Protein AF-A0A6M3KBI5-F1 (afdb_monomer_lite)

Radius of gyration: 10.3 Å; chains: 1; bounding box: 23×24×24 Å

InterPro domains:
  IPR046768 Exodeoxyribonuclease X-like, C-terminal [PF20600] (11-37)

pLDDT: mean 96.31, std 4.92, range [65.12, 98.44]

Sequence (62 aa):
MEERKALKRIFPFGKHKGEYIGDVIMEDQKYLLWLIDEDWFEKNYPTLFEATTFILKNENLI

Foldseek 3Di:
DVLVVLQQDAACDDPRHRHGLVVCCVVPVVVLVVLLVDPVCCVPPVVNSVSSVVVCVVVVVD

Structure (mmCIF, N/CA/C/O backbone):
data_AF-A0A6M3KBI5-F1
#
_entry.id   AF-A0A6M3KBI5-F1
#
loop_
_atom_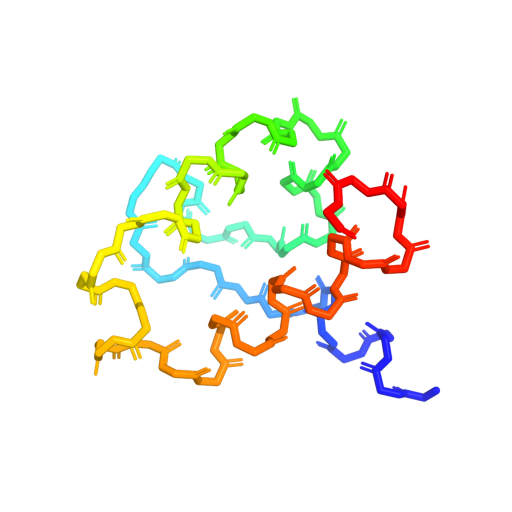site.group_PDB
_atom_site.id
_atom_site.type_symbol
_atom_site.label_atom_id
_atom_site.label_alt_id
_atom_site.label_comp_id
_atom_site.label_asym_id
_atom_site.label_entity_id
_atom_site.label_seq_id
_atom_site.pdbx_PDB_ins_code
_atom_site.Cartn_x
_atom_site.Cartn_y
_atom_site.Cartn_z
_atom_site.occupancy
_atom_site.B_iso_or_equiv
_atom_site.auth_seq_id
_atom_site.auth_comp_id
_atom_site.auth_asym_id
_atom_site.auth_atom_id
_atom_site.pdbx_PDB_model_num
ATOM 1 N N . MET A 1 1 ? 11.971 -5.151 13.520 1.00 65.12 1 MET A N 1
ATOM 2 C CA . MET A 1 1 ? 12.556 -3.854 13.093 1.00 65.12 1 MET A CA 1
ATOM 3 C C . MET A 1 1 ? 11.971 -3.401 11.758 1.00 65.12 1 MET A C 1
ATOM 5 O O . MET A 1 1 ? 11.637 -2.231 11.640 1.00 65.12 1 MET A O 1
ATOM 9 N N . GLU A 1 2 ? 11.784 -4.322 10.807 1.00 81.44 2 GLU A N 1
ATOM 10 C CA . GLU A 1 2 ? 11.217 -4.034 9.478 1.00 81.44 2 GLU A CA 1
ATOM 11 C C . GLU A 1 2 ? 9.706 -3.743 9.479 1.00 81.44 2 GLU A C 1
ATOM 13 O O . GLU A 1 2 ? 9.270 -2.795 8.838 1.00 81.44 2 GLU A O 1
ATOM 18 N N . GLU A 1 3 ? 8.915 -4.430 10.305 1.00 85.69 3 GLU A N 1
ATOM 19 C CA . GLU A 1 3 ? 7.467 -4.182 10.420 1.00 85.69 3 GLU A CA 1
ATOM 20 C C . GLU A 1 3 ? 7.107 -2.743 10.809 1.00 85.69 3 GLU A C 1
ATOM 22 O O . GLU A 1 3 ? 6.313 -2.084 10.146 1.00 85.69 3 GLU A O 1
ATOM 27 N N . ARG A 1 4 ? 7.770 -2.194 11.836 1.00 89.88 4 ARG A N 1
ATOM 28 C CA . ARG A 1 4 ? 7.561 -0.798 12.253 1.00 89.88 4 ARG A CA 1
ATOM 29 C C . ARG A 1 4 ? 7.901 0.210 11.153 1.00 89.88 4 ARG A C 1
ATOM 31 O O . ARG A 1 4 ? 7.384 1.323 11.190 1.00 89.88 4 ARG A O 1
ATOM 38 N N . LYS A 1 5 ? 8.790 -0.138 10.215 1.00 92.44 5 LYS A N 1
ATOM 39 C CA . LYS A 1 5 ? 9.081 0.700 9.044 1.00 92.44 5 LYS A CA 1
ATOM 40 C C . LYS A 1 5 ? 7.984 0.554 7.993 1.00 92.44 5 LYS A C 1
ATOM 42 O O . LYS A 1 5 ? 7.566 1.567 7.444 1.00 92.44 5 LYS A O 1
ATOM 47 N N . ALA A 1 6 ? 7.507 -0.667 7.744 1.00 93.00 6 ALA A N 1
ATOM 48 C CA . ALA A 1 6 ? 6.416 -0.940 6.811 1.00 93.00 6 ALA A CA 1
ATOM 49 C C . ALA A 1 6 ? 5.128 -0.208 7.218 1.00 93.00 6 ALA A C 1
ATOM 51 O O . ALA A 1 6 ? 4.581 0.537 6.408 1.00 93.00 6 ALA A O 1
ATOM 52 N N . LEU A 1 7 ? 4.732 -0.294 8.494 1.00 95.69 7 LEU A N 1
ATOM 53 C CA . LEU A 1 7 ? 3.558 0.406 9.030 1.00 95.69 7 LEU A CA 1
ATOM 54 C C . LEU A 1 7 ? 3.617 1.928 8.830 1.00 95.69 7 LEU A C 1
ATOM 56 O O . LEU A 1 7 ? 2.579 2.552 8.675 1.00 95.69 7 LEU A O 1
ATOM 60 N N . LYS A 1 8 ? 4.816 2.528 8.805 1.00 97.25 8 LYS A N 1
ATOM 61 C CA . LYS A 1 8 ? 5.028 3.979 8.651 1.00 97.25 8 LYS A CA 1
ATOM 62 C C . LYS A 1 8 ? 5.147 4.449 7.199 1.00 97.25 8 LYS A C 1
ATOM 64 O O . LYS A 1 8 ? 5.484 5.611 6.965 1.00 97.25 8 LYS A O 1
ATOM 69 N N . ARG A 1 9 ? 4.917 3.586 6.208 1.00 96.88 9 ARG A N 1
ATOM 70 C CA . ARG A 1 9 ? 4.874 4.029 4.810 1.00 96.88 9 ARG A CA 1
ATOM 71 C C . ARG A 1 9 ? 3.547 4.708 4.512 1.00 96.88 9 ARG A C 1
ATOM 73 O O . ARG A 1 9 ? 2.508 4.234 4.950 1.00 96.88 9 ARG A O 1
ATOM 80 N N . ILE A 1 10 ? 3.616 5.800 3.759 1.00 97.94 10 ILE A N 1
ATOM 81 C CA . ILE A 1 10 ? 2.467 6.635 3.409 1.00 97.94 10 ILE A CA 1
ATOM 82 C C . ILE A 1 10 ? 1.994 6.291 1.998 1.00 97.94 10 ILE A C 1
ATOM 84 O O . ILE A 1 10 ? 2.823 6.165 1.091 1.00 97.94 10 ILE A O 1
ATOM 88 N N . PHE A 1 11 ? 0.681 6.200 1.790 1.00 97.69 11 PHE A N 1
ATOM 89 C CA . PHE A 1 11 ? 0.102 6.073 0.453 1.00 97.69 11 PHE A CA 1
ATOM 90 C C . PHE A 1 11 ? 0.182 7.400 -0.319 1.00 97.69 11 PHE A C 1
ATOM 92 O O . PHE A 1 11 ? -0.367 8.410 0.127 1.00 97.69 11 PHE A O 1
ATOM 99 N N . PRO A 1 12 ? 0.813 7.439 -1.507 1.00 97.75 12 PRO A N 1
ATOM 100 C CA . PRO A 1 12 ? 0.895 8.664 -2.302 1.00 97.75 12 PRO A CA 1
ATOM 101 C C . PRO A 1 12 ? -0.310 8.870 -3.244 1.00 97.75 12 PRO A C 1
ATOM 103 O O . PRO A 1 12 ? -0.371 9.884 -3.946 1.00 97.75 12 PRO A O 1
ATOM 106 N N . PHE A 1 13 ? -1.272 7.944 -3.264 1.00 97.88 13 PHE A N 1
ATOM 107 C CA . PHE A 1 13 ? -2.405 7.894 -4.196 1.00 97.88 13 PHE A CA 1
ATOM 108 C C . PHE A 1 13 ? -3.676 7.341 -3.531 1.00 97.88 13 PHE A C 1
ATOM 110 O O . PHE A 1 13 ? -3.642 6.866 -2.398 1.00 97.88 13 PHE A O 1
ATOM 117 N N . GLY A 1 14 ? -4.775 7.335 -4.292 1.00 96.38 14 GLY A N 1
ATOM 118 C CA . GLY A 1 14 ? -5.992 6.600 -3.950 1.00 96.38 14 GLY A CA 1
ATOM 119 C C . GLY A 1 14 ? -6.795 7.210 -2.805 1.00 96.38 14 GLY A C 1
ATOM 120 O O . GLY A 1 14 ? -6.601 8.368 -2.434 1.00 96.38 14 GLY A O 1
ATOM 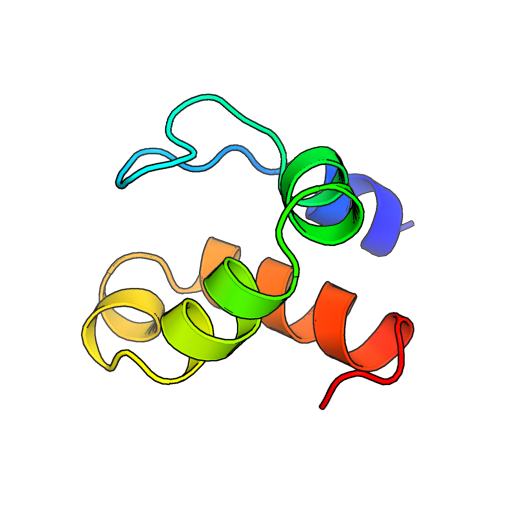121 N N . LYS A 1 15 ? -7.724 6.409 -2.272 1.00 97.88 15 LYS A N 1
ATOM 122 C CA . LYS A 1 15 ? -8.655 6.795 -1.199 1.00 97.88 15 LYS A CA 1
ATOM 123 C C . LYS A 1 15 ? -7.923 7.211 0.082 1.00 97.88 15 LYS A C 1
ATOM 125 O O . LYS A 1 15 ? -8.287 8.214 0.675 1.00 97.88 15 LYS A O 1
ATOM 130 N N . HIS A 1 16 ? -6.875 6.473 0.444 1.00 98.19 16 HIS A N 1
ATOM 131 C CA . HIS A 1 16 ? -6.100 6.644 1.678 1.00 98.19 16 HIS A CA 1
ATOM 132 C C . HIS A 1 16 ? -4.831 7.495 1.476 1.00 98.19 16 HIS A C 1
ATOM 134 O O . HIS A 1 16 ? -3.808 7.304 2.134 1.00 98.19 16 HIS A O 1
ATOM 140 N N . LYS A 1 17 ? -4.840 8.421 0.507 1.00 98.31 17 LYS A N 1
ATOM 141 C CA . LYS A 1 17 ? -3.672 9.256 0.204 1.00 98.31 17 LYS A CA 1
ATOM 142 C C . LYS A 1 17 ? -3.275 10.101 1.417 1.00 98.31 17 LYS A C 1
ATOM 144 O O . LYS A 1 17 ? -4.062 10.907 1.899 1.00 98.31 17 LYS A O 1
ATOM 149 N N . GLY A 1 18 ? -2.007 10.011 1.810 1.00 98.31 18 GLY A N 1
ATOM 150 C CA . GLY A 1 18 ? -1.456 10.725 2.962 1.00 98.31 18 GLY A CA 1
ATOM 151 C C . GLY A 1 18 ? -1.528 9.941 4.273 1.00 98.31 18 GLY A C 1
ATOM 152 O O . GLY A 1 18 ? -0.924 10.377 5.250 1.00 98.31 18 GLY A O 1
ATOM 153 N N . GLU A 1 19 ? -2.181 8.780 4.283 1.00 98.38 19 GLU A N 1
ATOM 154 C CA . GLU A 1 19 ? -2.303 7.916 5.458 1.00 98.38 19 GLU A CA 1
ATOM 155 C C . GLU A 1 19 ? -1.218 6.837 5.480 1.00 98.38 19 GLU A C 1
ATOM 157 O O . GLU A 1 19 ? -0.661 6.457 4.439 1.00 98.38 19 GLU A O 1
ATOM 162 N N . TYR A 1 20 ? -0.908 6.348 6.680 1.00 98.38 20 TYR A N 1
ATOM 163 C CA . TYR A 1 20 ? 0.065 5.285 6.894 1.00 98.38 20 TYR A CA 1
ATOM 164 C C . TYR A 1 20 ? -0.551 3.904 6.645 1.00 98.38 20 TYR A C 1
ATOM 166 O O . TYR A 1 20 ? -1.705 3.678 6.992 1.00 98.38 20 TYR A O 1
ATOM 174 N N . ILE A 1 21 ? 0.235 2.935 6.153 1.00 97.88 21 ILE A N 1
ATOM 175 C CA . ILE A 1 21 ? -0.209 1.528 6.045 1.00 97.88 21 ILE A CA 1
ATOM 176 C C . ILE A 1 21 ? -0.806 1.040 7.369 1.00 97.88 21 ILE A C 1
ATOM 178 O O . ILE A 1 21 ? -1.829 0.363 7.359 1.00 97.88 21 ILE A O 1
ATOM 182 N N . GLY A 1 22 ? -0.174 1.393 8.493 1.00 97.56 22 GLY A N 1
ATOM 183 C CA . GLY A 1 22 ? -0.624 0.983 9.820 1.00 97.56 22 GLY A CA 1
ATOM 184 C C . GLY A 1 22 ? -1.987 1.530 10.239 1.00 97.56 22 GLY A C 1
ATOM 185 O O . GLY A 1 22 ? -2.668 0.871 11.015 1.00 97.56 22 GLY A O 1
ATOM 186 N N . ASP A 1 23 ? -2.410 2.675 9.708 1.00 98.19 23 ASP A N 1
ATOM 187 C CA . ASP A 1 23 ? -3.752 3.203 9.971 1.00 98.19 23 ASP A CA 1
ATOM 188 C C . ASP A 1 23 ? -4.763 2.517 9.040 1.00 98.19 23 ASP A C 1
ATOM 190 O O . ASP A 1 23 ? -5.787 1.998 9.483 1.00 98.19 23 ASP A O 1
ATOM 194 N N . VAL A 1 24 ? -4.417 2.384 7.753 1.00 98.19 24 VAL A N 1
ATOM 195 C CA . VAL A 1 24 ? -5.296 1.777 6.741 1.00 98.19 24 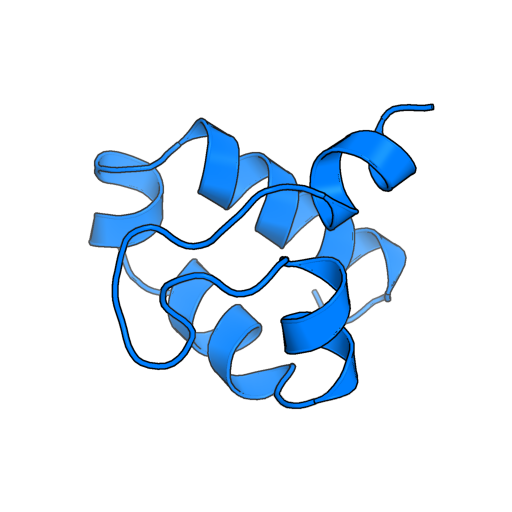VAL A CA 1
ATOM 196 C C . VAL A 1 24 ? -5.593 0.306 7.037 1.00 98.19 24 VAL A C 1
ATOM 198 O O . VAL A 1 24 ? -6.720 -0.135 6.838 1.00 98.19 24 VAL A O 1
ATOM 201 N N . ILE A 1 25 ? -4.628 -0.470 7.543 1.00 97.31 25 ILE A N 1
ATOM 202 C CA . ILE A 1 25 ? -4.873 -1.874 7.919 1.00 97.31 25 ILE A CA 1
ATOM 203 C C . ILE A 1 25 ? -5.892 -1.996 9.061 1.00 97.31 25 ILE A C 1
ATOM 205 O O . ILE A 1 25 ? -6.695 -2.927 9.065 1.00 97.31 25 ILE A O 1
ATOM 209 N N . MET A 1 26 ? -5.906 -1.037 9.991 1.00 96.88 26 MET A N 1
ATOM 210 C CA . MET A 1 26 ? -6.828 -1.018 11.129 1.00 96.88 26 MET A CA 1
ATOM 211 C C . MET A 1 26 ? -8.228 -0.531 10.738 1.00 96.88 26 MET A C 1
ATOM 213 O O . MET A 1 26 ? -9.220 -1.008 11.289 1.00 96.88 26 MET A O 1
ATOM 217 N N . GLU A 1 27 ? -8.316 0.416 9.803 1.00 97.25 27 GLU A N 1
ATOM 218 C CA . GLU A 1 27 ? -9.569 1.080 9.427 1.00 97.25 27 GLU A CA 1
ATOM 219 C C . GLU A 1 27 ? -10.256 0.451 8.202 1.00 97.25 27 GLU A C 1
ATOM 221 O O . GLU A 1 27 ? -11.486 0.381 8.149 1.00 97.25 27 GLU A O 1
ATOM 226 N N . ASP A 1 28 ? -9.484 -0.023 7.218 1.00 98.00 28 ASP A N 1
ATOM 227 C CA . ASP A 1 28 ? -9.977 -0.533 5.933 1.00 98.00 28 ASP A CA 1
ATOM 228 C C . ASP A 1 28 ? -9.062 -1.623 5.335 1.00 98.00 28 ASP A C 1
ATOM 230 O O . ASP A 1 28 ? -8.537 -1.516 4.224 1.00 98.00 28 ASP A O 1
ATOM 234 N N . GLN A 1 29 ? -8.899 -2.740 6.050 1.00 97.31 29 GLN A N 1
ATOM 235 C CA . GLN A 1 29 ? -8.140 -3.905 5.562 1.00 97.31 29 GLN A CA 1
ATOM 236 C C . GLN A 1 29 ? -8.575 -4.398 4.166 1.00 97.31 29 GLN A C 1
ATOM 238 O O . GLN A 1 29 ? -7.763 -4.919 3.403 1.00 97.31 29 GLN A O 1
ATOM 243 N N . LYS A 1 30 ? -9.855 -4.220 3.801 1.00 98.00 30 LYS A N 1
ATOM 244 C CA . LYS A 1 30 ? -10.391 -4.654 2.502 1.00 98.00 30 LYS A CA 1
ATOM 245 C C . LYS A 1 30 ? -9.818 -3.836 1.353 1.00 98.00 30 LYS A C 1
ATOM 247 O O . LYS A 1 30 ? -9.604 -4.393 0.280 1.00 98.00 30 LYS A O 1
ATOM 252 N N . TYR A 1 31 ? -9.549 -2.551 1.576 1.00 98.25 31 TYR A N 1
ATOM 253 C CA . TYR A 1 31 ? -8.848 -1.726 0.602 1.00 98.25 31 TYR A CA 1
ATOM 254 C C . TYR A 1 31 ? -7.450 -2.277 0.312 1.00 98.25 31 TYR A C 1
ATOM 256 O O . TYR A 1 31 ? -7.068 -2.354 -0.849 1.00 98.25 31 TYR A O 1
ATOM 264 N N . LEU A 1 32 ? -6.708 -2.706 1.339 1.00 98.25 32 LEU A N 1
ATOM 265 C CA . LEU A 1 32 ? -5.365 -3.264 1.152 1.00 98.25 32 LEU A CA 1
ATOM 266 C C . LEU A 1 32 ? -5.388 -4.601 0.411 1.00 98.25 32 LEU A C 1
ATOM 268 O O . LEU A 1 32 ? -4.556 -4.797 -0.468 1.00 98.25 32 LEU A O 1
ATOM 272 N N . LEU A 1 33 ? -6.350 -5.476 0.723 1.00 98.38 33 LEU A N 1
ATOM 273 C CA . LEU A 1 33 ? -6.553 -6.739 0.005 1.00 98.38 33 LEU A CA 1
ATOM 274 C C . LEU A 1 33 ? -6.873 -6.505 -1.475 1.00 98.38 33 LEU A C 1
ATOM 276 O O . LEU A 1 33 ? -6.234 -7.094 -2.334 1.00 98.38 33 LEU A O 1
ATOM 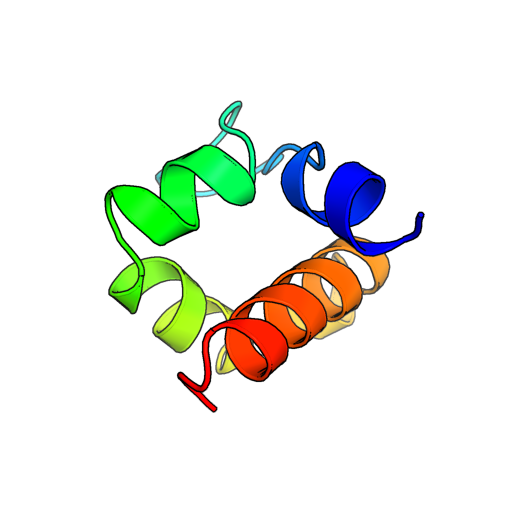280 N N . TRP A 1 34 ? -7.805 -5.597 -1.776 1.00 98.19 34 TRP A N 1
ATOM 281 C CA . TRP A 1 34 ? -8.083 -5.211 -3.160 1.00 98.19 34 TRP A CA 1
ATOM 282 C C . TRP A 1 34 ? -6.839 -4.634 -3.841 1.00 98.19 34 TRP A C 1
ATOM 284 O O . TRP A 1 34 ? -6.515 -4.998 -4.963 1.00 98.19 34 TRP A O 1
ATOM 294 N N . LEU A 1 35 ? -6.117 -3.749 -3.154 1.00 98.25 35 LEU A N 1
ATOM 295 C CA . LEU A 1 35 ? -5.000 -3.026 -3.742 1.00 98.25 35 LEU A CA 1
ATOM 296 C C . LEU A 1 35 ? -3.840 -3.953 -4.133 1.00 98.25 35 LEU A C 1
ATOM 298 O O . LEU A 1 35 ? -3.190 -3.696 -5.142 1.00 98.25 35 LEU A O 1
ATOM 302 N N . ILE A 1 36 ? -3.563 -5.012 -3.364 1.00 98.12 36 ILE A N 1
ATOM 303 C CA . ILE A 1 36 ? -2.508 -5.979 -3.716 1.00 98.12 36 ILE A CA 1
ATOM 304 C C . ILE A 1 36 ? -2.887 -6.902 -4.882 1.00 98.12 36 ILE A C 1
ATOM 306 O O . ILE A 1 36 ? -1.990 -7.491 -5.477 1.00 98.12 36 ILE A O 1
ATOM 310 N N . ASP A 1 37 ? -4.170 -6.995 -5.235 1.00 98.00 37 ASP A N 1
ATOM 311 C CA . ASP A 1 37 ? -4.627 -7.724 -6.425 1.00 98.00 37 ASP A CA 1
ATOM 312 C C . ASP A 1 37 ? -4.525 -6.867 -7.701 1.00 98.00 37 ASP A C 1
ATOM 314 O O . ASP A 1 37 ? -4.671 -7.365 -8.819 1.00 98.00 37 ASP A O 1
ATOM 318 N N . GLU A 1 38 ? -4.256 -5.567 -7.563 1.00 98.06 38 GLU A N 1
ATOM 319 C CA . GLU A 1 38 ? -4.141 -4.652 -8.688 1.00 98.06 38 GLU A CA 1
ATOM 320 C C . GLU A 1 38 ? -2.726 -4.656 -9.286 1.00 98.06 38 GLU A C 1
ATOM 322 O O . GLU A 1 38 ? -1.774 -4.111 -8.721 1.00 98.06 38 GLU A O 1
ATOM 327 N N . ASP A 1 39 ? -2.610 -5.161 -10.515 1.00 96.94 39 ASP A N 1
ATOM 328 C CA . ASP A 1 39 ? -1.386 -5.206 -11.331 1.00 96.94 39 ASP A CA 1
ATOM 329 C C . ASP A 1 39 ? -0.543 -3.920 -11.306 1.00 96.94 39 ASP A C 1
ATOM 331 O O . ASP A 1 39 ? 0.689 -3.948 -11.370 1.00 96.94 39 ASP A O 1
ATOM 335 N N . TRP A 1 40 ? -1.202 -2.761 -11.311 1.00 97.88 40 TRP A N 1
ATOM 336 C CA . TRP A 1 40 ? -0.515 -1.476 -11.372 1.00 97.88 40 TRP A CA 1
ATOM 337 C C . TRP A 1 40 ? 0.170 -1.128 -10.050 1.00 97.88 40 TRP A C 1
ATOM 339 O O . TRP A 1 40 ? 1.121 -0.344 -10.067 1.00 97.88 40 TRP A O 1
ATOM 349 N N . PHE A 1 41 ? -0.282 -1.671 -8.921 1.00 98.44 41 PHE A N 1
ATOM 350 C CA . PHE A 1 41 ?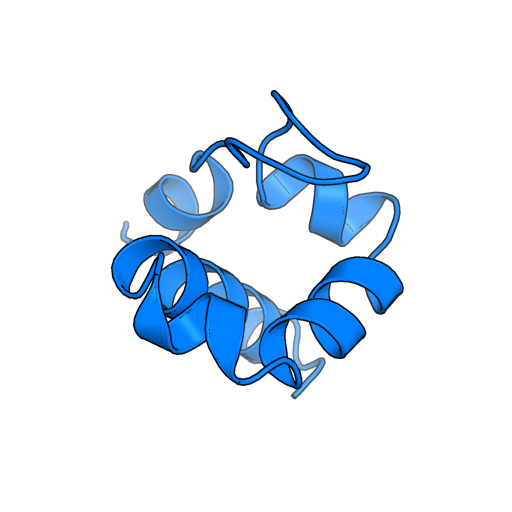 0.266 -1.324 -7.620 1.00 98.44 41 PHE A CA 1
ATOM 351 C C . PHE A 1 41 ? 1.683 -1.876 -7.457 1.00 98.44 41 PHE A C 1
ATOM 353 O O . PHE A 1 41 ? 2.602 -1.108 -7.161 1.00 98.44 41 PHE A O 1
ATOM 360 N N . GLU A 1 42 ? 1.888 -3.160 -7.757 1.00 97.94 42 GLU A N 1
ATOM 361 C CA . GLU A 1 42 ? 3.219 -3.778 -7.765 1.00 97.94 42 GLU A CA 1
ATOM 362 C C . GLU A 1 42 ? 4.147 -3.086 -8.775 1.00 97.94 42 GLU A C 1
ATOM 364 O O . GLU A 1 42 ? 5.279 -2.727 -8.446 1.00 97.94 42 GLU A O 1
ATOM 369 N N . LYS A 1 43 ? 3.646 -2.823 -9.991 1.00 98.12 43 LYS A N 1
ATOM 370 C CA . LYS A 1 43 ? 4.437 -2.232 -11.084 1.00 98.12 43 LYS A CA 1
ATOM 371 C C . LYS A 1 43 ? 4.895 -0.802 -10.785 1.00 98.12 43 LYS A C 1
ATOM 373 O O . LYS A 1 43 ? 6.037 -0.456 -11.075 1.00 98.12 43 LYS A O 1
ATOM 378 N N . ASN A 1 44 ? 4.018 0.040 -10.235 1.00 98.12 44 ASN A N 1
ATOM 379 C CA . ASN A 1 44 ? 4.312 1.463 -10.026 1.00 98.12 44 ASN A CA 1
ATOM 380 C C . ASN A 1 44 ? 4.892 1.766 -8.639 1.00 98.12 44 ASN A C 1
ATOM 382 O O . ASN A 1 44 ? 5.617 2.749 -8.481 1.00 98.12 44 ASN A O 1
ATOM 386 N N . TYR A 1 45 ? 4.586 0.945 -7.631 1.00 98.00 45 TYR A N 1
ATOM 387 C CA . TYR A 1 45 ? 4.969 1.186 -6.239 1.00 98.00 45 TYR A CA 1
ATOM 388 C C . TYR A 1 45 ? 5.528 -0.078 -5.561 1.00 98.00 45 TYR A C 1
ATOM 390 O O . TYR A 1 45 ? 5.065 -0.443 -4.478 1.00 98.00 45 TYR A O 1
ATOM 398 N N . PRO A 1 46 ? 6.576 -0.719 -6.115 1.00 97.69 46 PRO A N 1
ATOM 399 C CA . PRO A 1 46 ? 7.039 -2.042 -5.676 1.00 97.69 46 PRO A CA 1
ATOM 400 C C . PRO A 1 46 ? 7.427 -2.096 -4.191 1.00 97.69 46 PRO A C 1
ATOM 402 O O . PRO A 1 46 ? 7.088 -3.038 -3.485 1.00 97.69 46 PRO A O 1
ATOM 405 N N . THR A 1 47 ? 8.066 -1.046 -3.664 1.00 96.88 47 THR A N 1
ATOM 406 C CA . THR A 1 47 ? 8.445 -1.008 -2.237 1.00 96.88 47 THR A CA 1
ATOM 407 C C . THR A 1 47 ? 7.259 -0.794 -1.291 1.00 96.88 47 THR A C 1
ATOM 409 O O . THR A 1 47 ? 7.337 -1.140 -0.112 1.00 96.88 47 THR A O 1
ATOM 412 N N . LEU A 1 48 ? 6.173 -0.185 -1.778 1.00 97.62 48 LEU A N 1
ATOM 413 C CA . LEU A 1 48 ? 4.940 -0.013 -1.012 1.00 97.62 48 LEU A CA 1
ATOM 414 C C . LEU A 1 48 ? 4.094 -1.289 -1.082 1.00 97.62 48 LEU A C 1
ATOM 416 O O . LEU A 1 48 ? 3.518 -1.678 -0.070 1.00 97.62 48 LEU A O 1
ATOM 420 N N . PHE A 1 49 ? 4.094 -1.971 -2.229 1.00 98.31 49 PHE A N 1
ATOM 421 C CA . PHE A 1 49 ? 3.516 -3.301 -2.407 1.00 98.31 49 PHE A CA 1
ATOM 422 C C . PHE A 1 49 ? 4.166 -4.330 -1.476 1.00 98.31 49 PHE A C 1
ATOM 424 O O . PHE A 1 49 ? 3.471 -5.004 -0.717 1.00 98.31 49 PHE A O 1
ATOM 431 N N . GLU A 1 50 ? 5.500 -4.395 -1.443 1.00 97.94 50 GLU A N 1
ATOM 432 C CA . GLU A 1 50 ? 6.245 -5.283 -0.540 1.00 97.94 50 GLU A CA 1
ATOM 433 C C . GLU A 1 50 ? 5.895 -5.012 0.930 1.00 97.94 50 GLU A C 1
ATOM 435 O O . GLU A 1 50 ? 5.617 -5.933 1.691 1.00 97.94 50 GLU A O 1
ATOM 440 N N . ALA A 1 51 ? 5.835 -3.741 1.331 1.00 97.94 51 ALA A N 1
ATOM 441 C CA . ALA A 1 51 ? 5.449 -3.382 2.691 1.00 97.94 51 ALA A CA 1
ATOM 442 C C . ALA A 1 51 ? 3.993 -3.750 3.008 1.00 97.94 51 ALA A C 1
ATOM 444 O O . ALA A 1 51 ? 3.718 -4.248 4.095 1.00 97.94 51 ALA A O 1
ATOM 445 N N . THR A 1 52 ? 3.069 -3.527 2.072 1.00 97.94 52 THR A N 1
ATOM 446 C CA . THR A 1 52 ? 1.643 -3.835 2.258 1.00 97.94 52 THR A CA 1
ATOM 447 C C . THR A 1 52 ? 1.429 -5.342 2.380 1.00 97.94 52 THR A C 1
ATOM 449 O O . THR A 1 52 ? 0.796 -5.797 3.327 1.00 97.94 52 THR A O 1
ATOM 452 N N . THR A 1 53 ? 2.025 -6.132 1.484 1.00 98.00 53 THR A N 1
ATOM 453 C CA . THR A 1 53 ? 1.955 -7.602 1.527 1.00 98.00 53 THR A CA 1
ATOM 454 C C . THR A 1 53 ? 2.643 -8.182 2.761 1.00 98.00 53 THR A C 1
ATOM 456 O O . THR A 1 53 ? 2.130 -9.132 3.347 1.00 98.00 53 THR A O 1
ATOM 459 N N . PHE A 1 54 ? 3.766 -7.604 3.198 1.00 97.62 54 PHE A N 1
ATOM 460 C CA . PHE A 1 54 ? 4.420 -7.976 4.452 1.00 97.62 54 PHE A CA 1
ATOM 461 C C . PHE A 1 54 ? 3.485 -7.788 5.658 1.00 97.62 54 PHE A C 1
ATOM 463 O O . PHE A 1 54 ? 3.362 -8.697 6.474 1.00 97.62 54 PHE A O 1
ATOM 470 N N . ILE A 1 55 ? 2.792 -6.647 5.749 1.00 97.44 55 ILE A N 1
ATOM 471 C CA . ILE A 1 55 ? 1.829 -6.391 6.8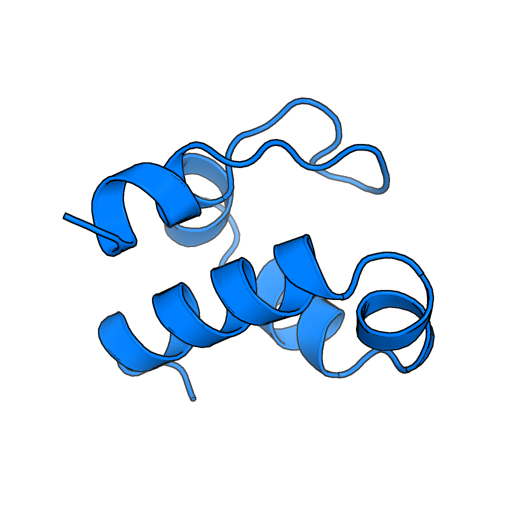31 1.00 97.44 55 ILE A CA 1
ATOM 472 C C . ILE A 1 55 ? 0.642 -7.354 6.756 1.00 97.44 55 ILE A C 1
ATOM 474 O O . ILE A 1 55 ? 0.312 -7.978 7.757 1.00 97.44 55 ILE A O 1
ATOM 478 N N . LEU A 1 56 ? 0.048 -7.550 5.576 1.00 97.12 56 LEU A N 1
ATOM 479 C CA . LEU A 1 56 ? -1.088 -8.465 5.409 1.00 97.12 56 LEU A CA 1
ATOM 480 C C . LEU A 1 56 ? -0.747 -9.912 5.810 1.00 97.12 56 LEU A C 1
ATOM 482 O O . LEU A 1 56 ? -1.567 -10.571 6.446 1.00 97.12 56 LEU A O 1
ATOM 486 N N . LYS A 1 57 ? 0.468 -10.391 5.504 1.00 97.12 57 LYS A N 1
ATOM 487 C CA . LYS A 1 57 ? 0.953 -11.715 5.937 1.00 97.12 57 LYS A CA 1
ATOM 488 C C . LYS A 1 57 ? 1.129 -11.805 7.451 1.00 97.12 57 LYS A C 1
ATOM 490 O O . LYS A 1 57 ? 0.742 -12.805 8.048 1.00 97.12 57 LYS A O 1
ATOM 495 N N . ASN A 1 58 ? 1.692 -10.774 8.084 1.00 95.50 58 ASN A N 1
ATOM 496 C CA . ASN A 1 58 ? 1.870 -10.751 9.540 1.00 95.50 58 ASN A CA 1
ATOM 497 C C . ASN A 1 58 ? 0.531 -10.738 10.291 1.00 95.50 58 ASN A C 1
ATOM 499 O O . ASN A 1 58 ? 0.412 -11.370 11.339 1.00 95.50 58 ASN A O 1
ATOM 503 N N . GLU A 1 59 ? -0.478 -10.076 9.724 1.00 95.44 59 GLU A N 1
ATOM 504 C CA . GLU A 1 59 ? -1.849 -10.052 10.245 1.00 95.44 59 GLU A CA 1
ATOM 505 C C . GLU A 1 59 ? -2.669 -11.303 9.859 1.00 95.44 59 GLU A C 1
ATOM 507 O O . GLU A 1 59 ? -3.828 -11.428 10.246 1.00 95.44 59 GLU A O 1
ATOM 512 N N . ASN A 1 60 ? -2.074 -12.274 9.149 1.00 96.69 60 ASN A N 1
ATOM 513 C CA . ASN A 1 60 ? -2.721 -13.508 8.673 1.00 96.69 60 ASN A CA 1
ATOM 514 C C . ASN A 1 60 ? -3.951 -13.260 7.776 1.00 96.69 60 ASN A C 1
ATOM 516 O O . ASN A 1 60 ? -4.938 -13.995 7.842 1.00 96.69 60 ASN A O 1
ATOM 520 N N . LEU A 1 61 ? -3.903 -12.214 6.947 1.00 94.94 61 LEU A N 1
ATOM 521 C CA . LEU A 1 61 ? -4.973 -11.861 6.009 1.00 94.94 61 LEU A CA 1
ATOM 522 C C . LEU A 1 61 ? -4.762 -12.444 4.605 1.00 94.94 61 LEU A C 1
ATOM 524 O O . LEU A 1 61 ? -5.732 -12.538 3.852 1.00 94.94 61 LEU A O 1
ATOM 528 N N . ILE A 1 62 ? -3.524 -12.838 4.277 1.00 95.06 62 ILE A N 1
ATOM 529 C CA . ILE A 1 62 ? -3.108 -13.536 3.046 1.00 95.06 62 ILE A CA 1
ATOM 530 C C . ILE A 1 62 ? -1.982 -14.533 3.322 1.00 95.06 62 ILE A C 1
ATOM 532 O O . ILE A 1 62 ? -1.275 -14.358 4.342 1.00 95.06 62 ILE A O 1
#

Secondary structure (DSSP, 8-state):
-HHHHHHTPBP-SSTTTT-BHHHHHHH-HHHHHHHHT-HHHHHH-HHHHHHHHHHHHHTT--

Organism: NCBI:txid1070528